Protein AF-A0A960NSZ3-F1 (afdb_monomer_lite)

Secondary structure (DSSP, 8-state):
-TTT-TT-S-EEE-SS----EEEETTEEEEE-SEEE-TTS-HHHHHHHHHHHHHH--SSS----EEE-TTS-HHHHHHHHHT--SS-----HHHHHHHHHHS--SPPB---TTS-SS-TTS---

Radius of gyration: 15.33 Å; chains: 1; bounding box: 37×37×34 Å

Foldseek 3Di:
DCVVCVPDQEAEDDDFPQQAWDADPLHIYGYAPEEDDQPDDLVVVLVVVQVVVVVDPFPPDLHHYHYDPPHDPVSVVVSVVSHDDDDDDDPPSVSSNVCSVDVRDDGDGRDPPPDRDPPPDDDD

Sequence (124 aa):
YYREFPDVIGFINGYGPARTRDLRDTRPMLSYDYYIDPKRPRDEVAADLNELIALNSKRPYFLLVHVRESNDVNSLVEVTKQLEGPVEIVPIDKFLKLAASNKTYTTRYQDPEDPKHFEGFPKE

Structure (mmCIF, N/CA/C/O backbone):
data_AF-A0A960NSZ3-F1
#
_entry.id   AF-A0A960NSZ3-F1
#
loop_
_atom_site.group_PDB
_atom_site.id
_atom_site.type_symbol
_atom_site.label_atom_id
_atom_site.label_alt_id
_atom_site.label_comp_id
_atom_site.label_asym_id
_atom_site.label_entity_id
_atom_site.label_seq_id
_atom_site.pdbx_PDB_ins_code
_atom_site.Cartn_x
_atom_site.Cartn_y
_atom_site.Cartn_z
_atom_site.occupancy
_atom_site.B_iso_or_equiv
_atom_site.auth_seq_id
_atom_site.auth_comp_id
_atom_site.auth_asym_id
_atom_site.auth_atom_id
_atom_site.pdbx_PDB_model_num
ATOM 1 N N . TYR A 1 1 ? 19.514 -3.492 -7.793 1.00 85.25 1 TYR A N 1
ATOM 2 C CA . TYR A 1 1 ? 18.493 -4.261 -7.055 1.00 85.25 1 TYR A CA 1
ATOM 3 C C . TYR A 1 1 ? 18.197 -5.594 -7.726 1.00 85.25 1 TYR A C 1
ATOM 5 O O . TYR A 1 1 ? 18.855 -6.547 -7.359 1.00 85.25 1 TYR A O 1
ATOM 13 N N . TYR A 1 2 ? 17.337 -5.682 -8.746 1.00 90.44 2 TYR A N 1
ATOM 14 C CA . TYR A 1 2 ? 16.919 -6.972 -9.336 1.00 90.44 2 TYR A CA 1
ATOM 15 C C . TYR A 1 2 ? 18.043 -7.948 -9.735 1.00 90.44 2 TYR A C 1
ATOM 17 O O . TYR A 1 2 ? 17.896 -9.148 -9.538 1.00 90.44 2 TYR A O 1
ATOM 25 N N . ARG A 1 3 ? 19.153 -7.458 -10.301 1.00 93.50 3 ARG A N 1
ATOM 26 C CA . ARG A 1 3 ? 20.296 -8.308 -10.684 1.00 93.50 3 ARG A CA 1
ATOM 27 C C . ARG A 1 3 ? 21.081 -8.829 -9.478 1.00 93.50 3 ARG A C 1
ATOM 29 O O . ARG A 1 3 ? 21.478 -9.981 -9.464 1.00 93.50 3 ARG A O 1
ATOM 36 N N . GLU A 1 4 ? 21.297 -7.964 -8.492 1.00 95.31 4 GLU A N 1
ATOM 37 C CA . GLU A 1 4 ? 22.157 -8.246 -7.333 1.00 95.31 4 GLU A CA 1
ATOM 38 C C . GLU A 1 4 ? 21.439 -9.072 -6.253 1.00 95.31 4 GLU A C 1
ATOM 40 O O . GLU A 1 4 ? 22.083 -9.666 -5.399 1.00 95.31 4 GLU A O 1
ATOM 45 N N . PHE A 1 5 ? 20.103 -9.115 -6.292 1.00 92.81 5 PHE A N 1
ATOM 46 C CA . PHE A 1 5 ? 19.265 -9.875 -5.365 1.00 92.81 5 PHE A CA 1
ATOM 47 C C . PHE A 1 5 ? 18.333 -10.796 -6.167 1.00 92.81 5 PHE A C 1
ATOM 49 O O . PHE A 1 5 ? 17.174 -10.442 -6.405 1.00 92.81 5 PHE A O 1
ATOM 56 N N . PRO A 1 6 ? 18.833 -11.940 -6.663 1.00 92.31 6 PRO A N 1
ATOM 57 C CA . PRO A 1 6 ? 18.049 -12.828 -7.518 1.00 92.31 6 PRO A CA 1
ATOM 58 C C . PRO A 1 6 ? 16.926 -13.548 -6.759 1.00 92.31 6 PRO A C 1
ATOM 60 O O . PRO A 1 6 ? 15.835 -13.683 -7.305 1.00 92.31 6 PRO A O 1
ATOM 63 N N . ASP A 1 7 ? 17.156 -13.914 -5.495 1.00 94.19 7 ASP A N 1
ATOM 64 C CA . ASP A 1 7 ? 16.269 -14.805 -4.728 1.00 94.19 7 ASP A CA 1
ATOM 65 C C . ASP A 1 7 ? 15.187 -14.079 -3.911 1.00 94.19 7 ASP A C 1
ATOM 67 O O . ASP A 1 7 ? 14.411 -14.705 -3.186 1.00 94.19 7 ASP A O 1
ATOM 71 N N . VAL A 1 8 ? 15.122 -12.746 -3.986 1.00 95.19 8 VAL A N 1
ATOM 72 C CA . VAL A 1 8 ? 14.104 -11.983 -3.252 1.00 95.19 8 VAL A CA 1
ATOM 73 C C . VAL A 1 8 ? 12.759 -12.041 -3.961 1.00 95.19 8 VAL A C 1
ATOM 75 O O . VAL A 1 8 ? 12.668 -11.981 -5.185 1.00 95.19 8 VAL A O 1
ATOM 78 N N . ILE A 1 9 ? 11.692 -12.062 -3.169 1.00 95.44 9 ILE A N 1
ATOM 79 C CA . ILE A 1 9 ? 10.317 -12.079 -3.677 1.00 95.44 9 ILE A CA 1
ATOM 80 C C . ILE A 1 9 ? 9.821 -10.703 -4.144 1.00 95.44 9 ILE A C 1
ATOM 82 O O . ILE A 1 9 ? 8.777 -10.627 -4.777 1.00 95.44 9 ILE A O 1
ATOM 86 N N . GLY A 1 10 ? 10.537 -9.619 -3.825 1.00 95.00 10 GLY A N 1
ATOM 87 C CA . GLY A 1 10 ? 10.164 -8.246 -4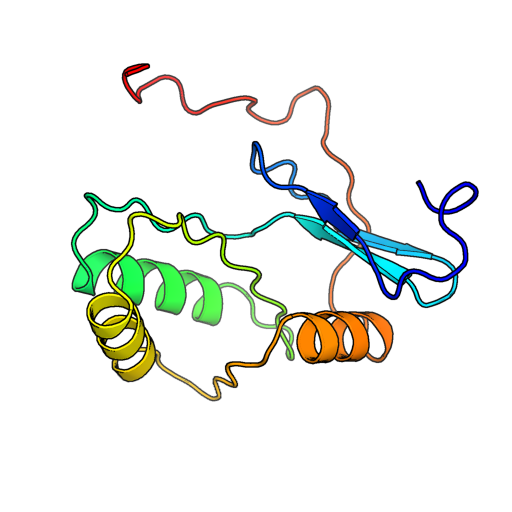.161 1.00 95.00 10 GLY A CA 1
ATOM 88 C C . GLY A 1 10 ? 10.975 -7.206 -3.387 1.00 95.00 10 GLY A C 1
ATOM 89 O O . GLY A 1 10 ? 11.822 -7.548 -2.564 1.00 95.00 10 GLY A O 1
ATOM 90 N N . PHE A 1 11 ? 10.705 -5.931 -3.656 1.00 93.69 11 PHE A N 1
ATOM 91 C CA . PHE A 1 11 ? 11.369 -4.781 -3.046 1.00 93.69 11 PHE A CA 1
ATOM 92 C C . PHE A 1 11 ? 10.347 -3.764 -2.540 1.00 93.69 11 PHE A C 1
ATOM 94 O O . PHE A 1 11 ? 9.311 -3.533 -3.165 1.00 93.69 11 PHE A O 1
ATOM 101 N N . ILE A 1 12 ? 10.688 -3.100 -1.440 1.00 91.12 12 ILE A N 1
ATOM 102 C CA . ILE A 1 12 ? 9.929 -1.984 -0.876 1.00 91.12 12 ILE A CA 1
ATOM 103 C C . ILE A 1 12 ? 10.902 -0.834 -0.639 1.00 91.12 12 ILE A C 1
ATOM 105 O O . ILE A 1 12 ? 12.028 -1.073 -0.200 1.00 91.12 12 ILE A O 1
ATOM 109 N N . ASN A 1 13 ? 10.501 0.406 -0.919 1.00 83.69 13 ASN A N 1
ATOM 110 C CA . ASN A 1 13 ? 11.270 1.588 -0.518 1.00 83.69 13 ASN A CA 1
ATOM 111 C C . ASN A 1 13 ? 10.517 2.398 0.558 1.00 83.69 13 ASN A C 1
ATOM 113 O O . ASN A 1 13 ? 9.290 2.437 0.567 1.00 83.69 13 ASN A O 1
ATOM 117 N N . GLY A 1 14 ? 11.263 2.980 1.512 1.00 67.50 14 GLY A N 1
ATOM 118 C CA . GLY A 1 14 ? 10.714 3.369 2.825 1.00 67.50 14 GLY A CA 1
ATOM 119 C C . GLY A 1 14 ? 10.955 4.803 3.315 1.00 67.50 14 GLY A C 1
ATOM 120 O O . GLY A 1 14 ? 10.419 5.157 4.358 1.00 67.50 14 GLY A O 1
ATOM 121 N N . TYR A 1 15 ? 11.714 5.644 2.602 1.00 60.75 15 TYR A N 1
ATOM 122 C CA . TYR A 1 15 ? 12.128 6.967 3.120 1.00 60.75 15 TYR A CA 1
ATOM 123 C C . TYR A 1 15 ? 11.504 8.188 2.418 1.00 60.75 15 TYR A C 1
ATOM 125 O O . TYR A 1 15 ? 11.875 9.322 2.702 1.00 60.75 15 TYR A O 1
ATOM 133 N N . GLY A 1 16 ? 10.521 7.978 1.542 1.00 60.59 16 GLY A N 1
ATOM 134 C CA . GLY A 1 16 ? 9.716 9.042 0.940 1.00 60.59 16 GLY A CA 1
ATOM 135 C C . GLY A 1 16 ? 8.655 8.466 0.001 1.00 60.59 16 GLY A C 1
ATOM 136 O O . GLY A 1 16 ? 8.839 7.342 -0.483 1.00 60.59 16 GLY A O 1
ATOM 137 N N . PRO A 1 17 ? 7.565 9.201 -0.295 1.00 60.94 17 PRO A N 1
ATOM 138 C CA . PRO A 1 17 ? 6.556 8.781 -1.260 1.00 60.94 17 PRO A CA 1
ATOM 139 C C . PRO A 1 17 ? 7.127 8.916 -2.677 1.00 60.94 17 PRO A C 1
ATOM 141 O O . PRO A 1 17 ? 6.726 9.775 -3.454 1.00 60.94 17 PRO A O 1
ATOM 144 N N . ALA A 1 18 ? 8.078 8.052 -3.032 1.00 67.00 18 ALA A N 1
ATOM 145 C CA . ALA A 1 18 ? 8.645 7.989 -4.376 1.00 67.00 18 ALA A CA 1
ATOM 146 C C . ALA A 1 18 ? 7.595 7.555 -5.414 1.00 67.00 18 ALA A C 1
ATOM 148 O O . ALA A 1 18 ? 7.821 7.690 -6.614 1.00 67.00 18 ALA A O 1
ATOM 149 N N . ARG A 1 19 ? 6.446 7.026 -4.952 1.00 81.25 19 ARG A N 1
ATOM 150 C CA . ARG A 1 19 ? 5.324 6.546 -5.778 1.00 81.25 19 ARG A CA 1
ATOM 151 C C . ARG A 1 19 ? 5.802 5.577 -6.866 1.00 81.25 19 ARG A C 1
ATOM 153 O O . ARG A 1 19 ? 5.214 5.495 -7.949 1.00 81.25 19 ARG A O 1
ATOM 160 N N . THR A 1 20 ? 6.872 4.843 -6.560 1.00 87.44 20 THR A N 1
ATOM 161 C CA . THR A 1 20 ? 7.506 3.894 -7.464 1.00 87.44 20 THR A CA 1
ATOM 162 C C . THR A 1 20 ? 6.736 2.591 -7.413 1.00 87.44 20 THR A C 1
ATOM 164 O O . THR A 1 20 ? 6.509 2.024 -6.346 1.00 87.44 20 THR A O 1
ATOM 167 N N . ARG A 1 21 ? 6.328 2.115 -8.583 1.00 90.38 21 ARG A N 1
ATOM 168 C CA . ARG A 1 21 ? 5.617 0.853 -8.757 1.00 90.38 21 ARG A CA 1
ATOM 169 C C . ARG A 1 21 ? 6.188 0.174 -9.982 1.00 90.38 21 ARG A C 1
ATOM 171 O O . ARG A 1 21 ? 6.184 0.750 -11.065 1.00 90.38 21 ARG A O 1
ATOM 178 N N . ASP A 1 22 ? 6.686 -1.039 -9.822 1.00 93.12 22 ASP A N 1
ATOM 179 C CA . ASP A 1 22 ? 7.254 -1.813 -10.917 1.00 93.12 22 ASP A CA 1
ATOM 180 C C . ASP A 1 22 ? 7.030 -3.314 -10.713 1.00 93.12 22 ASP A C 1
ATOM 182 O O . ASP A 1 22 ? 6.689 -3.764 -9.619 1.00 93.12 22 ASP A O 1
ATOM 186 N N . LEU A 1 23 ? 7.196 -4.085 -11.784 1.00 93.50 23 LEU A N 1
ATOM 187 C CA . LEU A 1 23 ? 7.190 -5.544 -11.755 1.00 93.50 23 LEU A CA 1
ATOM 188 C C . LEU A 1 23 ? 8.180 -6.065 -12.796 1.00 93.50 23 LEU A C 1
ATOM 190 O O . LEU A 1 23 ? 7.985 -5.827 -13.988 1.00 93.50 23 LEU A O 1
ATOM 194 N N . ARG A 1 24 ? 9.215 -6.789 -12.354 1.00 92.38 24 ARG A N 1
ATOM 195 C CA . ARG A 1 24 ? 10.217 -7.410 -13.236 1.00 92.38 24 ARG A CA 1
ATOM 196 C C . ARG A 1 24 ? 10.475 -8.845 -12.814 1.00 92.38 24 ARG A C 1
ATOM 198 O O . ARG A 1 24 ? 10.758 -9.092 -11.646 1.00 92.38 24 ARG A O 1
ATOM 205 N N . ASP A 1 25 ? 10.373 -9.780 -13.753 1.00 91.06 25 ASP A N 1
ATOM 206 C CA . ASP A 1 25 ? 10.587 -11.215 -13.517 1.00 91.06 25 ASP A CA 1
ATOM 207 C C . ASP A 1 25 ? 9.843 -11.712 -12.267 1.00 91.06 25 ASP A C 1
ATOM 209 O O . ASP A 1 25 ? 10.443 -12.298 -11.372 1.00 91.06 25 ASP A O 1
ATOM 213 N N . THR A 1 26 ? 8.546 -11.398 -12.153 1.00 91.75 26 THR A N 1
ATOM 214 C CA . THR A 1 26 ? 7.677 -11.713 -10.993 1.00 91.75 26 THR A CA 1
ATOM 215 C C . THR A 1 26 ? 8.040 -11.054 -9.655 1.00 91.75 26 THR A C 1
ATOM 217 O O . THR A 1 26 ? 7.412 -11.340 -8.643 1.00 91.75 26 THR A O 1
ATOM 220 N N . ARG A 1 27 ? 8.995 -10.121 -9.631 1.00 94.19 27 ARG A N 1
ATOM 221 C CA . ARG A 1 27 ? 9.419 -9.406 -8.420 1.00 94.19 27 ARG A CA 1
ATOM 222 C C . ARG A 1 27 ? 8.883 -7.973 -8.469 1.00 94.19 27 ARG A C 1
ATOM 224 O O . ARG A 1 27 ? 9.302 -7.204 -9.341 1.00 94.19 27 ARG A O 1
ATOM 231 N N . PRO A 1 28 ? 7.928 -7.596 -7.607 1.00 94.44 28 PRO A N 1
ATOM 232 C CA . PRO A 1 28 ? 7.405 -6.245 -7.568 1.00 94.44 28 PRO A CA 1
ATOM 233 C C . PRO A 1 28 ? 8.378 -5.317 -6.836 1.00 94.44 28 PRO A C 1
ATOM 235 O O . PRO A 1 28 ? 9.098 -5.739 -5.931 1.00 94.44 28 PRO A O 1
ATOM 238 N N . MET A 1 29 ? 8.375 -4.039 -7.204 1.00 92.94 29 MET A N 1
ATOM 239 C CA . MET A 1 29 ? 8.970 -2.961 -6.413 1.00 92.94 29 MET A CA 1
ATOM 240 C C . MET A 1 29 ? 7.886 -1.939 -6.123 1.00 92.94 29 MET A C 1
ATOM 242 O O . MET A 1 29 ? 7.324 -1.381 -7.064 1.00 92.94 29 MET A O 1
ATOM 246 N N . LEU A 1 30 ? 7.588 -1.713 -4.845 1.00 91.56 30 LEU A N 1
ATOM 247 C CA . LEU A 1 30 ? 6.475 -0.865 -4.427 1.00 91.56 30 LEU A CA 1
ATOM 248 C C . LEU A 1 30 ? 6.918 0.147 -3.370 1.00 91.56 30 LEU A C 1
ATOM 250 O O . LEU A 1 30 ? 7.604 -0.195 -2.409 1.00 91.56 30 LEU A O 1
ATOM 254 N N . SER A 1 31 ? 6.510 1.397 -3.549 1.00 89.50 31 SER A N 1
ATOM 255 C CA . SER A 1 31 ? 6.531 2.404 -2.492 1.00 89.50 31 SER A CA 1
ATOM 256 C C . SER A 1 31 ? 5.356 2.240 -1.552 1.00 89.50 31 SER A C 1
ATOM 258 O O . SER A 1 31 ? 4.287 1.815 -1.981 1.00 89.50 31 SER A O 1
ATOM 260 N N . TYR A 1 32 ? 5.552 2.611 -0.286 1.00 88.50 32 TYR A N 1
ATOM 261 C CA . TYR A 1 32 ? 4.419 2.791 0.610 1.00 88.50 32 TYR A CA 1
ATOM 262 C C . TYR A 1 32 ? 3.512 3.908 0.075 1.00 88.50 32 TYR A C 1
ATOM 264 O O . TYR A 1 32 ? 3.984 4.936 -0.421 1.00 88.50 32 TYR A O 1
ATOM 272 N N . ASP A 1 33 ? 2.209 3.687 0.174 1.00 86.69 33 ASP A N 1
ATOM 273 C CA . ASP A 1 33 ? 1.173 4.656 -0.172 1.00 86.69 33 ASP A CA 1
ATOM 274 C C . ASP A 1 33 ? 0.870 5.570 1.020 1.00 86.69 33 ASP A C 1
ATOM 276 O O . ASP A 1 33 ? 0.546 6.742 0.841 1.00 86.69 33 ASP A O 1
ATOM 280 N N . TYR A 1 34 ? 1.017 5.041 2.240 1.00 88.44 34 TYR A N 1
ATOM 281 C CA . TYR A 1 34 ? 0.724 5.754 3.477 1.00 88.44 34 TYR A CA 1
ATOM 282 C C . TYR A 1 34 ? 1.761 5.464 4.563 1.00 88.44 34 TYR A C 1
ATOM 284 O O . TYR A 1 34 ? 2.258 4.344 4.693 1.00 88.44 34 TYR A O 1
ATOM 292 N N . TYR A 1 35 ? 2.082 6.483 5.354 1.00 87.75 35 TYR A N 1
ATOM 293 C CA . TYR A 1 35 ? 2.926 6.370 6.536 1.00 87.75 35 TYR A CA 1
ATOM 294 C C . TYR A 1 35 ? 2.090 6.730 7.764 1.00 87.75 35 TYR A C 1
ATOM 296 O O . TYR A 1 35 ? 1.573 7.842 7.854 1.00 87.75 35 TYR A O 1
ATOM 304 N N . ILE A 1 36 ? 1.966 5.791 8.703 1.00 88.38 36 ILE A N 1
ATOM 305 C CA . ILE A 1 36 ? 1.246 6.025 9.954 1.00 88.38 36 ILE A CA 1
ATOM 306 C C . ILE A 1 36 ? 2.181 6.747 10.923 1.00 88.38 36 ILE A C 1
ATOM 308 O O . ILE A 1 36 ? 3.058 6.137 11.547 1.00 88.38 36 ILE A O 1
ATOM 312 N N . ASP A 1 37 ? 1.965 8.053 11.060 1.00 86.06 37 ASP A N 1
ATOM 313 C CA . ASP A 1 37 ? 2.626 8.855 12.081 1.00 86.06 37 ASP A CA 1
ATOM 314 C C . ASP A 1 37 ? 2.186 8.391 13.488 1.00 86.06 37 ASP A C 1
ATOM 316 O O . ASP A 1 37 ? 0.983 8.328 13.768 1.00 86.06 37 ASP A O 1
ATOM 320 N N . PRO A 1 38 ? 3.128 8.070 14.398 1.00 85.94 38 PRO A N 1
ATOM 321 C CA . PRO A 1 38 ? 2.816 7.720 15.782 1.00 85.94 38 PRO A CA 1
ATOM 322 C C . PRO A 1 38 ? 1.992 8.767 16.544 1.00 85.94 38 PRO A C 1
ATOM 324 O O . PRO A 1 38 ? 1.307 8.406 17.499 1.00 85.94 38 PRO A O 1
ATOM 327 N N . LYS A 1 39 ? 2.053 10.042 16.151 1.00 86.81 39 LYS A N 1
ATOM 328 C CA . LYS A 1 39 ? 1.349 11.149 16.810 1.00 86.81 39 LYS A CA 1
ATOM 329 C C . LYS A 1 39 ? -0.039 11.411 16.233 1.00 86.81 39 LYS A C 1
ATOM 331 O O . LYS A 1 39 ? -0.799 12.163 16.840 1.00 86.81 39 LYS A O 1
ATOM 336 N N . ARG A 1 40 ? -0.378 10.829 15.078 1.00 88.50 40 ARG A N 1
ATOM 337 C CA . ARG A 1 40 ? -1.661 11.099 14.424 1.00 88.50 40 ARG A CA 1
ATOM 338 C C . ARG A 1 40 ? -2.807 10.341 15.110 1.00 88.50 40 ARG A C 1
ATOM 340 O O . ARG A 1 40 ? -2.629 9.158 15.428 1.00 88.50 40 ARG A O 1
ATOM 347 N N . PRO A 1 41 ? -3.970 10.984 15.336 1.00 92.00 41 PRO A N 1
ATOM 348 C CA . PRO A 1 41 ? -5.155 10.311 15.862 1.00 92.00 41 PRO A CA 1
ATOM 349 C C . PRO A 1 41 ? -5.563 9.102 15.007 1.00 92.00 41 PRO A C 1
ATOM 351 O O . PRO A 1 41 ? -5.412 9.100 13.785 1.00 92.00 41 PRO A O 1
ATOM 354 N N . ARG A 1 42 ? -6.026 8.023 15.648 1.00 90.88 42 ARG A N 1
ATOM 355 C CA . ARG A 1 42 ? -6.260 6.732 14.969 1.00 90.88 42 ARG A CA 1
ATOM 356 C C . ARG A 1 42 ? -7.517 6.724 14.109 1.00 90.88 42 ARG A C 1
ATOM 358 O O . ARG A 1 42 ? -7.536 6.052 13.085 1.00 90.88 42 ARG A O 1
ATOM 365 N N . ASP A 1 43 ? -8.519 7.487 14.509 1.00 93.81 43 ASP A N 1
ATOM 366 C CA . ASP A 1 43 ? -9.704 7.804 13.717 1.00 93.81 43 ASP A CA 1
ATOM 367 C C . ASP A 1 43 ? -9.339 8.559 12.430 1.00 93.81 43 ASP A C 1
ATOM 369 O O . ASP A 1 43 ? -9.799 8.180 11.356 1.00 93.81 43 ASP A O 1
ATOM 373 N N . GLU A 1 44 ? -8.436 9.544 12.495 1.00 94.44 44 GLU A N 1
ATOM 374 C CA . GLU A 1 44 ? -7.929 10.221 11.291 1.00 94.44 44 GLU A CA 1
ATOM 375 C C . GLU A 1 44 ? -7.146 9.275 10.375 1.00 94.44 44 GLU A C 1
ATOM 377 O O . GLU A 1 44 ? -7.305 9.314 9.158 1.00 94.44 44 GLU A O 1
ATOM 382 N N . VAL A 1 45 ? -6.310 8.400 10.943 1.00 94.31 45 VAL A N 1
ATOM 383 C CA . VAL A 1 45 ? -5.587 7.392 10.153 1.00 94.31 45 VAL A CA 1
ATOM 384 C C . VAL A 1 45 ? -6.571 6.450 9.454 1.00 94.31 45 VAL A C 1
ATOM 386 O O . VAL A 1 45 ? -6.392 6.153 8.276 1.00 94.31 45 VAL A O 1
ATOM 389 N N . ALA A 1 46 ? -7.614 5.986 10.147 1.00 95.62 46 ALA A N 1
ATOM 390 C CA . ALA A 1 46 ? -8.645 5.149 9.538 1.00 95.62 46 ALA A CA 1
ATOM 391 C C . ALA A 1 46 ? -9.389 5.889 8.413 1.00 95.62 46 ALA A C 1
ATOM 393 O O . ALA A 1 46 ? -9.592 5.315 7.342 1.00 95.62 46 ALA A O 1
ATOM 394 N N . ALA A 1 47 ? -9.732 7.164 8.620 1.00 96.31 47 ALA A N 1
ATOM 395 C CA . ALA A 1 47 ? -10.374 8.002 7.610 1.00 96.31 47 ALA A CA 1
ATOM 396 C C . ALA A 1 47 ? -9.504 8.163 6.351 1.00 96.31 47 ALA A C 1
ATOM 398 O O . ALA A 1 47 ? -9.990 7.923 5.246 1.00 96.31 47 ALA A O 1
ATOM 399 N N . ASP A 1 48 ? -8.212 8.470 6.508 1.00 94.56 48 ASP A N 1
ATOM 400 C CA . ASP A 1 48 ? -7.268 8.574 5.390 1.00 94.56 48 ASP A CA 1
ATOM 401 C C . ASP A 1 48 ? -7.162 7.252 4.606 1.00 94.56 48 ASP A C 1
ATOM 403 O O . ASP A 1 48 ? -7.160 7.236 3.373 1.00 94.56 48 ASP A O 1
ATOM 407 N N . LEU A 1 49 ? -7.072 6.114 5.307 1.00 94.38 49 LEU A N 1
ATOM 408 C CA . LEU A 1 49 ? -6.996 4.801 4.661 1.00 94.38 49 LEU A CA 1
ATOM 409 C C . LEU A 1 49 ? -8.291 4.471 3.907 1.00 94.38 49 LEU A C 1
ATOM 411 O O . LEU A 1 49 ? -8.224 3.952 2.792 1.00 94.38 49 LEU A O 1
ATOM 415 N N . ASN A 1 50 ? -9.454 4.806 4.470 1.00 95.62 50 ASN A N 1
ATOM 416 C CA . ASN A 1 50 ? -10.747 4.649 3.803 1.00 95.62 50 ASN A CA 1
ATOM 417 C C . ASN A 1 50 ? -10.859 5.530 2.556 1.00 95.62 50 ASN A C 1
ATOM 419 O O . ASN A 1 50 ? -11.341 5.064 1.521 1.00 95.62 50 ASN A O 1
ATOM 423 N N . GLU A 1 51 ? -10.344 6.759 2.601 1.00 94.50 51 GLU A N 1
ATOM 424 C CA . GLU A 1 51 ? -10.264 7.620 1.422 1.00 94.50 51 GLU A CA 1
ATOM 425 C C . GLU A 1 51 ? -9.379 6.987 0.337 1.00 94.50 51 GLU A C 1
ATOM 427 O O . GLU A 1 51 ? -9.798 6.871 -0.817 1.00 94.50 51 GLU A O 1
ATOM 432 N N . LEU A 1 52 ? -8.195 6.474 0.692 1.00 91.75 52 L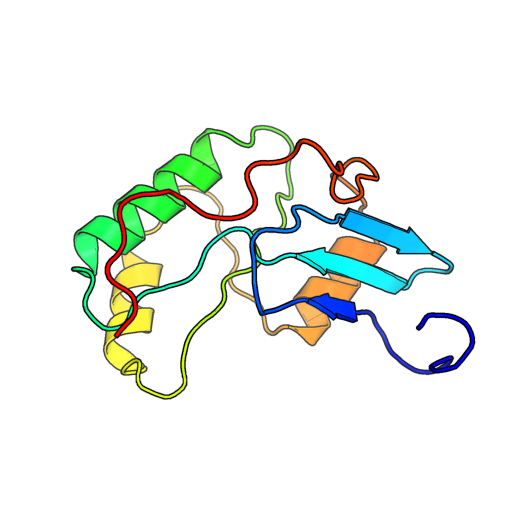EU A N 1
ATOM 433 C CA . LEU A 1 52 ? -7.319 5.775 -0.257 1.00 91.75 52 LEU A CA 1
ATOM 434 C C . LEU A 1 52 ? -7.978 4.523 -0.854 1.00 91.75 52 LEU A C 1
ATOM 436 O O . LEU A 1 52 ? -7.834 4.264 -2.055 1.00 91.75 52 LEU A O 1
ATOM 440 N N . ILE A 1 53 ? -8.713 3.755 -0.046 1.00 92.06 53 ILE A N 1
ATOM 441 C CA . ILE A 1 53 ? -9.489 2.595 -0.504 1.00 92.06 53 ILE A CA 1
ATOM 442 C C . ILE A 1 53 ? -10.566 3.036 -1.501 1.00 92.06 53 ILE A C 1
ATOM 444 O O . ILE A 1 53 ? -10.729 2.388 -2.536 1.00 92.06 53 ILE A O 1
ATOM 448 N N . ALA A 1 54 ? -11.282 4.126 -1.228 1.00 92.12 54 ALA A N 1
ATOM 449 C CA . ALA A 1 54 ? -12.348 4.629 -2.089 1.00 92.12 54 ALA A CA 1
ATOM 450 C C . ALA A 1 54 ? -11.822 5.223 -3.410 1.00 92.12 54 ALA A C 1
ATOM 452 O O . ALA A 1 54 ? -12.379 4.944 -4.474 1.00 92.12 54 ALA A O 1
ATOM 453 N N . LEU A 1 55 ? -10.733 6.001 -3.363 1.00 90.44 55 LEU A N 1
ATOM 454 C CA . LEU A 1 55 ? -10.153 6.693 -4.522 1.00 90.44 55 LEU A CA 1
ATOM 455 C C . LEU A 1 55 ? -9.589 5.735 -5.572 1.00 90.44 55 LEU A C 1
ATOM 457 O O . LEU A 1 55 ? -9.677 5.980 -6.778 1.00 90.44 55 LEU A O 1
ATOM 461 N N . ASN A 1 56 ? -9.000 4.629 -5.134 1.00 86.50 56 ASN A N 1
ATOM 462 C CA . ASN A 1 56 ? -8.548 3.600 -6.050 1.00 86.50 56 ASN A CA 1
ATOM 463 C C . ASN A 1 56 ? -9.760 2.746 -6.387 1.00 86.50 56 ASN A C 1
ATOM 465 O O . ASN A 1 56 ? -10.292 2.117 -5.491 1.00 86.50 56 ASN A O 1
ATOM 469 N N . SER A 1 57 ? -10.213 2.680 -7.641 1.00 83.88 57 SER A N 1
ATOM 470 C CA . SER A 1 57 ? -11.398 1.888 -8.043 1.00 83.88 57 SER A CA 1
ATOM 471 C C . SER A 1 57 ? -11.049 0.521 -8.647 1.00 83.88 57 SER A C 1
ATOM 473 O O . SER A 1 57 ? -11.845 -0.416 -8.602 1.00 83.88 57 SER A O 1
ATOM 475 N N . LYS A 1 58 ? -9.826 0.357 -9.162 1.00 88.25 58 LYS A N 1
ATOM 476 C CA . LYS A 1 58 ? -9.336 -0.915 -9.707 1.00 88.25 58 LYS A CA 1
ATOM 477 C C . LYS A 1 58 ? -8.960 -1.869 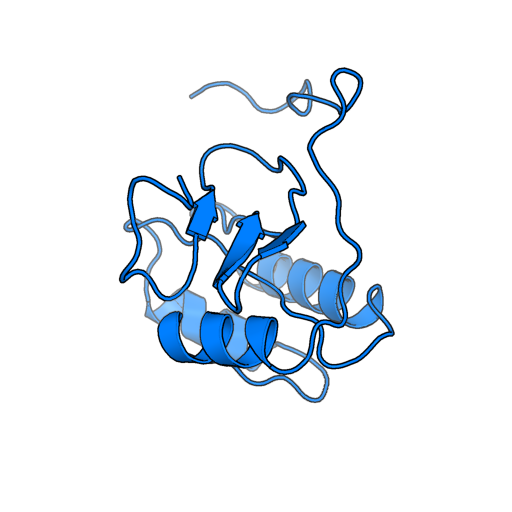-8.568 1.00 88.25 58 LYS A C 1
ATOM 479 O O . LYS A 1 58 ? -8.172 -1.509 -7.698 1.00 88.25 58 LYS A O 1
ATOM 484 N N . ARG A 1 59 ? -9.537 -3.075 -8.552 1.00 87.50 59 ARG A N 1
ATOM 485 C CA . ARG A 1 59 ? -9.313 -4.096 -7.509 1.00 87.50 59 ARG A CA 1
ATOM 486 C C . ARG A 1 59 ? -8.536 -5.312 -8.046 1.00 87.50 59 ARG A C 1
ATOM 488 O O . ARG A 1 59 ? -8.716 -5.647 -9.216 1.00 87.50 59 ARG A O 1
ATOM 495 N N . PRO A 1 60 ? -7.731 -5.994 -7.205 1.00 87.81 60 PRO A N 1
ATOM 496 C CA . PRO A 1 60 ? -7.293 -5.553 -5.875 1.00 87.81 60 PRO A CA 1
ATOM 497 C C . PRO A 1 60 ? -6.420 -4.290 -5.968 1.00 87.81 60 PRO A C 1
ATOM 499 O O . PRO A 1 60 ? -5.661 -4.125 -6.923 1.00 87.81 60 PRO A O 1
ATOM 502 N N . TYR A 1 61 ? -6.560 -3.387 -4.995 1.00 88.00 61 TYR A N 1
ATOM 503 C CA . TYR A 1 61 ? -5.639 -2.265 -4.814 1.00 88.00 61 TYR A CA 1
ATOM 504 C C . TYR A 1 61 ? -4.641 -2.648 -3.722 1.00 88.00 61 TYR A C 1
ATOM 506 O O . TYR A 1 61 ? -5.035 -3.053 -2.630 1.00 88.00 61 TYR A O 1
ATOM 514 N N . PHE A 1 62 ? -3.355 -2.569 -4.046 1.00 90.94 62 PHE A N 1
ATOM 515 C CA . PHE A 1 62 ? -2.269 -2.942 -3.150 1.00 90.94 62 PHE A CA 1
ATOM 516 C C . PHE A 1 62 ? -1.822 -1.711 -2.371 1.00 90.94 62 PHE A C 1
ATOM 518 O O . PHE A 1 62 ? -0.972 -0.971 -2.851 1.00 90.94 62 PHE A O 1
ATOM 525 N N . LEU A 1 63 ? -2.420 -1.505 -1.197 1.00 90.50 63 LEU A N 1
ATOM 526 C CA . LEU A 1 63 ? -2.106 -0.398 -0.299 1.00 90.50 63 LEU A CA 1
ATOM 527 C C . LEU A 1 63 ? -0.990 -0.808 0.666 1.00 90.50 63 LEU A C 1
ATOM 529 O O . LEU A 1 63 ? -1.229 -1.554 1.617 1.00 90.50 63 LEU A O 1
ATOM 533 N N . LEU A 1 64 ? 0.232 -0.342 0.418 1.00 91.19 64 LEU A N 1
ATOM 534 C CA . LEU A 1 64 ? 1.365 -0.631 1.290 1.00 91.19 64 LEU A CA 1
ATOM 535 C C . LEU A 1 64 ? 1.503 0.459 2.355 1.00 91.19 64 LEU A C 1
ATOM 537 O O . LEU A 1 64 ? 1.703 1.631 2.039 1.00 91.19 64 LEU A O 1
ATOM 541 N N . VAL A 1 65 ? 1.433 0.067 3.626 1.00 89.88 65 VAL A N 1
ATOM 542 C CA . VAL A 1 65 ? 1.464 0.997 4.759 1.00 89.88 65 VAL A CA 1
ATOM 543 C C . VAL A 1 65 ? 2.768 0.851 5.533 1.00 89.88 65 VAL A C 1
ATOM 545 O O . VAL A 1 65 ? 3.137 -0.245 5.953 1.00 89.88 65 VAL A O 1
ATOM 548 N N . HIS A 1 66 ? 3.464 1.966 5.745 1.00 88.19 66 HIS A N 1
ATOM 549 C CA . HIS A 1 66 ? 4.640 2.019 6.603 1.00 88.19 66 HIS A CA 1
ATOM 550 C C . HIS A 1 66 ? 4.226 2.343 8.043 1.00 88.19 66 HIS A C 1
ATOM 552 O O . HIS A 1 66 ? 3.607 3.373 8.316 1.00 88.19 66 HIS A O 1
ATOM 558 N N . VAL A 1 67 ? 4.610 1.464 8.966 1.00 86.00 67 VAL A N 1
ATOM 559 C CA . VAL A 1 67 ? 4.386 1.588 10.408 1.00 86.00 67 VAL A CA 1
ATOM 560 C C . VAL A 1 67 ? 5.741 1.662 11.114 1.00 86.00 67 VAL A C 1
ATOM 562 O O . VAL A 1 67 ? 6.583 0.791 10.904 1.00 86.00 67 VAL A O 1
ATOM 565 N N . ARG A 1 68 ? 5.963 2.682 11.958 1.00 81.75 68 ARG A N 1
ATOM 566 C CA . ARG A 1 68 ? 7.158 2.733 12.826 1.00 81.75 68 ARG A CA 1
ATOM 567 C C . ARG A 1 68 ? 7.066 1.750 13.981 1.00 81.75 68 ARG A C 1
ATOM 569 O O . ARG A 1 68 ? 5.981 1.550 14.514 1.00 81.75 68 ARG A O 1
ATOM 576 N N . GLU A 1 69 ? 8.223 1.284 14.447 1.00 77.69 69 GLU A N 1
ATOM 577 C CA . GLU A 1 69 ? 8.367 0.473 15.667 1.00 77.69 69 GLU A CA 1
ATOM 578 C C . GLU A 1 69 ? 7.758 1.121 16.919 1.00 77.69 69 GLU A C 1
ATOM 580 O O . GLU A 1 69 ? 7.306 0.422 17.816 1.00 77.69 69 GLU A O 1
ATOM 585 N N . SER A 1 70 ? 7.712 2.455 16.969 1.00 76.69 70 SER A N 1
ATOM 586 C CA . SER A 1 70 ? 7.132 3.209 18.080 1.00 76.69 70 SER A CA 1
ATOM 587 C C . SER A 1 70 ? 5.601 3.259 18.067 1.00 76.69 70 SER A C 1
ATOM 589 O O . SER A 1 70 ? 5.013 3.823 18.989 1.00 76.69 70 SER A O 1
ATOM 591 N N . ASN A 1 71 ? 4.937 2.705 17.045 1.00 78.62 71 ASN A N 1
ATOM 592 C CA . ASN A 1 71 ? 3.485 2.558 17.061 1.00 78.62 71 ASN A CA 1
ATOM 593 C C . ASN A 1 71 ? 3.081 1.377 17.950 1.00 78.62 71 ASN A C 1
ATOM 595 O O . ASN A 1 71 ? 3.618 0.277 17.838 1.00 78.62 71 ASN A O 1
ATOM 599 N N . ASP A 1 72 ? 2.071 1.597 18.786 1.00 79.50 72 ASP A N 1
ATOM 600 C CA . ASP A 1 72 ? 1.462 0.547 19.595 1.00 79.50 72 ASP A CA 1
ATOM 601 C C . ASP A 1 72 ? 0.634 -0.412 18.724 1.00 79.50 72 ASP A C 1
ATOM 603 O O . ASP A 1 72 ? -0.218 0.012 17.939 1.00 79.50 72 ASP A O 1
ATOM 607 N N . VAL A 1 73 ? 0.852 -1.718 18.890 1.00 77.88 73 VAL A N 1
ATOM 608 C CA . VAL A 1 73 ? 0.178 -2.763 18.104 1.00 77.88 73 VAL A CA 1
ATOM 609 C C . VAL A 1 73 ? -1.335 -2.734 18.319 1.00 77.88 73 VAL A C 1
ATOM 611 O O . VAL A 1 73 ? -2.082 -2.892 17.353 1.00 77.88 73 VAL A O 1
ATOM 614 N N . ASN A 1 74 ? -1.805 -2.484 19.547 1.00 82.25 74 ASN A N 1
ATOM 615 C CA . ASN A 1 74 ? -3.244 -2.437 19.820 1.00 82.25 74 ASN A CA 1
ATOM 616 C C . ASN A 1 74 ? -3.903 -1.262 19.090 1.00 82.25 74 ASN A C 1
ATOM 618 O O . ASN A 1 74 ? -4.969 -1.423 18.502 1.00 82.25 74 ASN A O 1
ATOM 622 N N . SER A 1 75 ? -3.232 -0.108 19.039 1.00 82.25 75 SER A N 1
ATOM 623 C CA . SER A 1 75 ? -3.711 1.048 18.278 1.00 82.25 75 SER A CA 1
ATOM 624 C C . SER A 1 75 ? -3.901 0.751 16.784 1.00 82.25 75 SER A C 1
ATOM 626 O O . SER A 1 75 ? -4.867 1.218 16.185 1.00 82.25 75 SER A O 1
ATOM 628 N N . LEU A 1 76 ? -3.031 -0.069 16.184 1.00 87.12 76 LEU A N 1
ATOM 629 C CA . LEU A 1 76 ? -3.154 -0.464 14.778 1.00 87.12 76 LEU A CA 1
ATOM 630 C C . LEU A 1 76 ? -4.328 -1.417 14.565 1.00 87.12 76 LEU A C 1
ATOM 632 O O . LEU A 1 76 ? -5.032 -1.292 13.571 1.00 87.12 76 LEU A O 1
ATOM 636 N N . VAL A 1 77 ? -4.581 -2.330 15.505 1.00 88.75 77 VAL A N 1
ATOM 637 C CA . VAL A 1 77 ? -5.758 -3.211 15.460 1.00 88.75 77 VAL A CA 1
ATOM 638 C C . VAL A 1 77 ? -7.063 -2.407 15.511 1.00 88.75 77 VAL A C 1
ATOM 640 O O . VAL A 1 77 ? -8.033 -2.771 14.854 1.00 88.75 77 VAL A O 1
ATOM 643 N N . GLU A 1 78 ? -7.108 -1.292 16.241 1.00 90.19 78 GLU A N 1
ATOM 644 C CA . GLU A 1 78 ? -8.296 -0.426 16.242 1.00 90.19 78 GLU A CA 1
ATOM 645 C C . GLU A 1 78 ? -8.490 0.327 14.922 1.00 90.19 78 GLU A C 1
ATOM 647 O O . GLU A 1 78 ? -9.628 0.511 14.490 1.00 90.19 78 GLU A O 1
ATOM 652 N N . VAL A 1 79 ? -7.406 0.716 14.241 1.00 92.75 79 VAL A N 1
ATOM 653 C CA . VAL A 1 79 ? -7.489 1.297 12.888 1.00 92.75 79 VAL A CA 1
ATOM 654 C C . VAL A 1 79 ? -8.096 0.286 11.916 1.00 92.75 79 VAL A C 1
ATOM 656 O O . VAL A 1 79 ? -8.982 0.629 11.140 1.00 92.75 79 VAL A O 1
ATOM 659 N N . THR A 1 80 ? -7.663 -0.976 11.968 1.00 92.25 80 THR A N 1
ATOM 660 C CA . THR A 1 80 ? -8.104 -1.991 10.998 1.00 92.25 80 THR A CA 1
ATOM 661 C C . THR A 1 80 ? -9.580 -2.353 11.132 1.00 92.25 80 THR A C 1
ATOM 663 O O . THR A 1 80 ? -10.216 -2.673 10.131 1.00 92.25 80 THR A O 1
ATOM 666 N N . LYS A 1 81 ? -10.147 -2.253 12.339 1.00 94.00 81 LYS A N 1
ATOM 667 C CA . LYS A 1 81 ? -11.584 -2.452 12.596 1.00 94.00 81 LYS A CA 1
ATOM 668 C C . LYS A 1 81 ? -12.475 -1.364 11.994 1.00 94.00 81 LYS A C 1
ATOM 670 O O . LYS A 1 81 ? -13.666 -1.599 11.825 1.00 94.00 81 LYS A O 1
ATOM 675 N N . GLN A 1 82 ? -11.915 -0.191 11.710 1.00 95.12 82 GLN A N 1
ATOM 676 C CA . GLN A 1 82 ? -12.635 0.966 11.169 1.00 95.12 82 GLN A CA 1
ATOM 677 C C . GLN A 1 82 ? -12.533 1.065 9.641 1.00 95.12 82 GLN A C 1
ATOM 679 O O . GLN A 1 82 ? -13.063 2.004 9.048 1.00 95.12 82 GLN A O 1
ATOM 684 N N . LEU A 1 83 ? -11.843 0.121 8.990 1.00 94.94 83 LEU A N 1
ATOM 685 C CA . LEU A 1 83 ? -11.713 0.120 7.539 1.00 94.94 83 LEU A CA 1
ATOM 686 C C . LEU A 1 83 ? -13.008 -0.341 6.869 1.00 94.94 83 LEU A C 1
ATOM 688 O O . LEU A 1 83 ? -13.628 -1.325 7.273 1.00 94.94 83 LEU A O 1
ATOM 692 N N . GLU A 1 84 ? -13.384 0.355 5.807 1.00 92.88 84 GLU A N 1
ATOM 693 C CA . GLU A 1 84 ? -14.617 0.133 5.069 1.00 92.88 84 GLU A CA 1
ATOM 694 C C . GLU A 1 84 ? -14.362 -0.588 3.738 1.00 92.88 84 GLU A C 1
ATOM 696 O O . GLU A 1 84 ? -13.374 -0.360 3.035 1.00 92.88 84 GLU A O 1
ATOM 701 N N . GLY A 1 85 ? -15.305 -1.452 3.355 1.00 87.25 85 GLY A N 1
ATOM 702 C CA . GLY A 1 85 ? -15.264 -2.212 2.106 1.00 87.25 85 GLY A CA 1
ATOM 703 C C . GLY A 1 85 ? -14.594 -3.590 2.221 1.00 87.25 85 GLY A C 1
ATOM 704 O O . GLY A 1 85 ? -14.267 -4.051 3.314 1.00 87.25 85 GLY A O 1
ATOM 705 N N . PRO A 1 86 ? -14.428 -4.305 1.091 1.00 90.50 86 PRO A N 1
ATOM 706 C CA . PRO A 1 86 ? -13.798 -5.622 1.068 1.00 90.50 86 PRO A CA 1
ATOM 707 C C . PRO A 1 86 ? -12.278 -5.482 1.239 1.00 90.50 86 PRO A C 1
ATOM 709 O O . PRO A 1 86 ? -11.529 -5.438 0.261 1.00 90.50 86 PRO A O 1
ATOM 712 N N . VAL A 1 87 ? -11.839 -5.372 2.492 1.00 93.44 87 VAL A N 1
ATOM 713 C CA . VAL A 1 87 ? -10.435 -5.205 2.880 1.00 93.44 87 VAL A CA 1
ATOM 714 C C . VAL A 1 87 ? -9.865 -6.532 3.370 1.00 93.44 87 VAL A C 1
ATOM 716 O O . VAL A 1 87 ? -10.448 -7.200 4.221 1.00 93.44 87 VAL A O 1
ATOM 719 N N . GLU A 1 88 ? -8.692 -6.900 2.856 1.00 94.12 88 GLU A N 1
ATOM 720 C CA . GLU A 1 88 ? -7.902 -8.022 3.359 1.00 94.12 88 GLU A CA 1
ATOM 721 C C . GLU A 1 88 ? -6.533 -7.506 3.806 1.00 94.12 88 GLU A C 1
ATOM 723 O O . GLU A 1 88 ? -5.763 -6.974 3.006 1.00 94.12 88 GLU A O 1
ATOM 728 N N . ILE A 1 89 ? -6.220 -7.678 5.090 1.00 93.50 89 ILE A N 1
ATOM 729 C CA . ILE A 1 89 ? -4.911 -7.335 5.646 1.00 93.50 89 ILE A CA 1
ATOM 730 C C . ILE A 1 89 ? -4.064 -8.596 5.649 1.00 93.50 89 ILE A C 1
ATOM 732 O O . ILE A 1 89 ? -4.447 -9.618 6.219 1.00 93.50 89 ILE A O 1
ATOM 736 N N . VAL A 1 90 ? -2.904 -8.526 5.005 1.00 94.25 90 VAL A N 1
ATOM 737 C CA . VAL A 1 90 ? -2.034 -9.681 4.798 1.00 94.25 90 VAL A CA 1
ATOM 738 C C . VAL A 1 90 ? -0.599 -9.386 5.236 1.00 94.25 90 VAL A C 1
ATOM 740 O O . VAL A 1 90 ? -0.164 -8.235 5.177 1.00 94.25 90 VAL A O 1
ATOM 743 N N . PRO A 1 91 ? 0.172 -10.415 5.629 1.00 93.50 91 PRO A N 1
ATOM 744 C CA . PRO A 1 91 ? 1.611 -10.284 5.818 1.00 93.50 91 PRO A CA 1
ATOM 745 C C . PRO A 1 91 ? 2.320 -9.850 4.531 1.00 93.50 91 PRO A C 1
ATOM 747 O O . PRO A 1 91 ? 1.838 -10.089 3.418 1.00 93.50 91 PRO A O 1
ATOM 750 N N . ILE A 1 92 ? 3.496 -9.235 4.678 1.00 93.06 92 ILE A N 1
ATOM 751 C CA . ILE A 1 92 ? 4.184 -8.587 3.558 1.00 93.06 92 ILE A CA 1
ATOM 752 C C . ILE A 1 92 ? 4.606 -9.553 2.444 1.00 93.06 92 ILE A C 1
ATOM 754 O O . ILE A 1 92 ? 4.574 -9.203 1.267 1.00 93.06 92 ILE A O 1
ATOM 758 N N . ASP A 1 93 ? 4.957 -10.792 2.775 1.00 94.81 93 ASP A N 1
ATOM 759 C CA . ASP A 1 93 ? 5.334 -11.794 1.783 1.00 94.81 93 ASP A CA 1
ATOM 760 C C . ASP A 1 93 ? 4.131 -12.220 0.925 1.00 94.81 93 ASP A C 1
ATOM 762 O O . ASP A 1 93 ? 4.249 -12.328 -0.298 1.00 94.81 93 ASP A O 1
ATOM 766 N N . LYS A 1 94 ? 2.954 -12.396 1.544 1.00 95.56 94 LYS A N 1
ATOM 767 C CA . LYS A 1 94 ? 1.691 -12.644 0.837 1.00 95.56 94 LYS A CA 1
ATOM 768 C C . LYS A 1 94 ? 1.307 -11.434 -0.013 1.00 95.56 94 LYS A C 1
ATOM 770 O O . LYS A 1 94 ? 0.946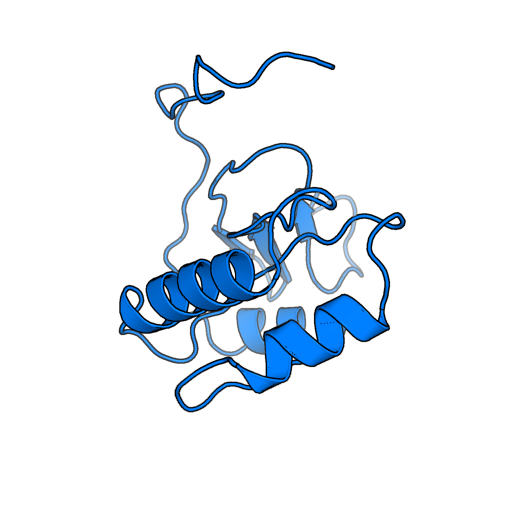 -11.618 -1.173 1.00 95.56 94 LYS A O 1
ATOM 775 N N . PHE A 1 95 ? 1.446 -10.217 0.518 1.00 94.69 95 PHE A N 1
ATOM 776 C CA . PHE A 1 95 ? 1.212 -8.977 -0.226 1.00 94.69 95 PHE A CA 1
ATOM 777 C C . PHE A 1 95 ? 2.042 -8.921 -1.516 1.00 94.69 95 PHE A C 1
ATOM 779 O O . PHE A 1 95 ? 1.484 -8.746 -2.597 1.00 94.69 95 PHE A O 1
ATOM 786 N N . LEU A 1 96 ? 3.360 -9.134 -1.423 1.00 94.62 96 LEU A N 1
ATOM 787 C CA . LEU A 1 96 ? 4.265 -9.094 -2.578 1.00 94.62 96 LEU A CA 1
ATOM 788 C C . LEU A 1 96 ? 3.928 -10.187 -3.603 1.00 94.62 96 LEU A C 1
ATOM 790 O O . LEU A 1 96 ? 3.898 -9.912 -4.801 1.00 94.62 96 LEU A O 1
ATOM 794 N N . LYS A 1 97 ? 3.594 -11.403 -3.152 1.00 94.69 97 LYS A N 1
ATOM 795 C CA . LYS A 1 97 ? 3.155 -12.493 -4.042 1.00 94.69 97 LYS A CA 1
ATOM 796 C C . LYS A 1 97 ? 1.855 -12.155 -4.780 1.00 94.69 97 LYS A C 1
ATOM 798 O O . LYS A 1 97 ? 1.745 -12.443 -5.969 1.00 94.69 97 LYS A O 1
ATOM 803 N N . LEU A 1 98 ? 0.886 -11.534 -4.104 1.00 93.81 98 LEU A N 1
ATOM 804 C CA . LEU A 1 98 ? -0.371 -11.098 -4.725 1.00 93.81 98 LEU A CA 1
ATOM 805 C C . LEU A 1 98 ? -0.148 -9.941 -5.712 1.00 93.81 98 LEU A C 1
ATOM 807 O O . LEU A 1 98 ? -0.693 -9.959 -6.814 1.00 93.81 98 LEU A O 1
ATOM 811 N N . ALA A 1 99 ? 0.690 -8.966 -5.348 1.00 92.69 99 ALA A N 1
ATOM 812 C CA . ALA A 1 99 ? 1.046 -7.848 -6.219 1.00 92.69 99 ALA A CA 1
ATOM 813 C C . ALA A 1 99 ? 1.761 -8.314 -7.498 1.00 92.69 99 ALA A C 1
ATOM 815 O O . ALA A 1 99 ? 1.522 -7.772 -8.578 1.00 92.69 99 ALA A O 1
ATOM 816 N N . ALA A 1 100 ? 2.599 -9.348 -7.385 1.00 92.88 100 ALA A N 1
ATOM 817 C CA . ALA A 1 100 ? 3.272 -9.972 -8.516 1.00 92.88 100 ALA A CA 1
ATOM 818 C C . ALA A 1 100 ? 2.322 -10.754 -9.434 1.00 92.88 100 ALA A C 1
ATOM 820 O O . ALA A 1 100 ? 2.468 -10.692 -10.655 1.00 92.88 100 ALA A O 1
ATOM 821 N N . SER A 1 101 ? 1.374 -11.507 -8.862 1.00 90.50 101 SER A N 1
ATOM 822 C CA . SER A 1 101 ? 0.498 -12.406 -9.624 1.00 90.50 101 SER A CA 1
ATOM 823 C C . SER A 1 101 ? -0.628 -11.679 -10.356 1.00 90.50 101 SER A C 1
ATOM 825 O O . SER A 1 101 ? -1.073 -12.141 -11.405 1.00 90.50 101 SER A O 1
ATOM 827 N N . ASN A 1 102 ? -1.078 -10.536 -9.835 1.00 81.75 102 ASN A N 1
ATOM 828 C CA . ASN A 1 102 ? -2.184 -9.775 -10.401 1.00 81.75 102 ASN A CA 1
ATOM 829 C C . ASN A 1 102 ? -1.857 -8.279 -10.445 1.00 81.75 102 ASN A C 1
ATOM 831 O O . ASN A 1 102 ? -2.379 -7.485 -9.663 1.00 81.75 102 ASN A O 1
ATOM 835 N N . LYS A 1 103 ? -0.967 -7.883 -11.364 1.00 81.75 103 LYS A N 1
ATOM 836 C CA . LYS A 1 103 ? -0.540 -6.485 -11.512 1.00 81.75 103 LYS A CA 1
ATOM 837 C C . LYS A 1 103 ? -1.716 -5.584 -11.907 1.00 81.75 103 LYS A C 1
ATOM 839 O O . LYS A 1 103 ? -2.066 -5.454 -13.081 1.00 81.75 103 LYS A O 1
ATOM 844 N N . THR A 1 104 ? -2.279 -4.884 -10.930 1.00 85.44 104 THR A N 1
ATOM 845 C CA . THR A 1 104 ? -3.331 -3.882 -11.152 1.00 85.44 104 THR A CA 1
ATOM 846 C C . THR A 1 104 ? -2.789 -2.458 -11.280 1.00 85.44 104 THR A C 1
ATOM 848 O O . THR A 1 104 ? -3.470 -1.606 -11.852 1.00 85.44 104 THR A O 1
ATOM 851 N N . TYR A 1 105 ? -1.553 -2.210 -10.845 1.00 84.62 105 TYR A N 1
ATOM 852 C CA . TYR A 1 105 ? -0.877 -0.913 -10.886 1.00 84.62 105 TYR A CA 1
ATOM 853 C C . TYR A 1 10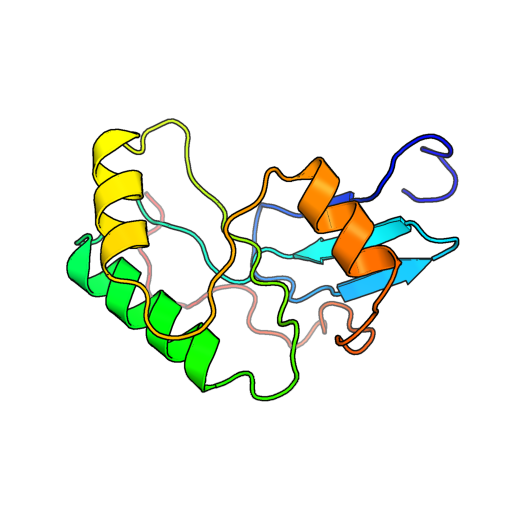5 ? -0.110 -0.670 -12.194 1.00 84.62 105 TYR A C 1
ATOM 855 O O . TYR A 1 105 ? 0.369 -1.597 -12.851 1.00 84.62 105 TYR A O 1
ATOM 863 N N . THR A 1 106 ? 0.045 0.598 -12.572 1.00 86.56 106 THR A N 1
ATOM 864 C CA . THR A 1 106 ? 0.888 0.999 -13.704 1.00 86.56 106 THR A CA 1
ATOM 865 C C . THR A 1 106 ? 2.342 1.130 -13.271 1.00 86.56 106 THR A C 1
ATOM 867 O O . THR A 1 106 ? 2.631 1.511 -12.133 1.00 86.56 106 THR A O 1
ATOM 870 N N . THR A 1 107 ? 3.268 0.801 -14.179 1.00 91.19 107 THR A N 1
ATOM 871 C CA . THR A 1 107 ? 4.686 1.062 -13.918 1.00 91.19 107 THR A CA 1
ATOM 872 C C . THR A 1 107 ? 4.892 2.570 -13.831 1.00 91.19 107 THR A C 1
ATOM 874 O O . THR A 1 107 ? 4.518 3.304 -14.745 1.00 91.19 107 THR A O 1
ATOM 877 N N . ARG A 1 108 ? 5.468 3.021 -12.720 1.00 89.12 108 ARG A N 1
ATOM 878 C CA . ARG A 1 108 ? 5.811 4.417 -12.464 1.00 89.12 108 ARG A CA 1
ATOM 879 C C . ARG A 1 108 ? 7.115 4.467 -11.688 1.00 89.12 108 ARG A C 1
ATOM 881 O O . ARG A 1 108 ? 7.312 3.691 -10.757 1.00 89.12 108 ARG A O 1
ATOM 888 N N . TYR A 1 109 ? 7.955 5.423 -12.042 1.00 88.12 109 TYR A N 1
ATOM 889 C CA . TYR A 1 109 ? 9.123 5.809 -11.265 1.00 88.12 109 TYR A CA 1
ATOM 890 C C . TYR A 1 109 ? 8.939 7.249 -10.791 1.00 88.12 109 TYR A C 1
ATOM 892 O O . TYR A 1 109 ? 8.124 7.979 -11.361 1.00 88.12 109 TYR A O 1
ATOM 900 N N . GLN A 1 110 ? 9.673 7.625 -9.746 1.00 82.62 110 GLN A N 1
ATOM 901 C CA . GLN A 1 110 ? 9.719 9.006 -9.282 1.00 82.62 110 GLN A CA 1
ATOM 902 C C . GLN A 1 110 ? 10.136 9.928 -10.431 1.00 82.62 110 GLN A C 1
ATOM 904 O O . GLN A 1 110 ? 11.150 9.685 -11.092 1.00 82.62 110 GLN A O 1
ATOM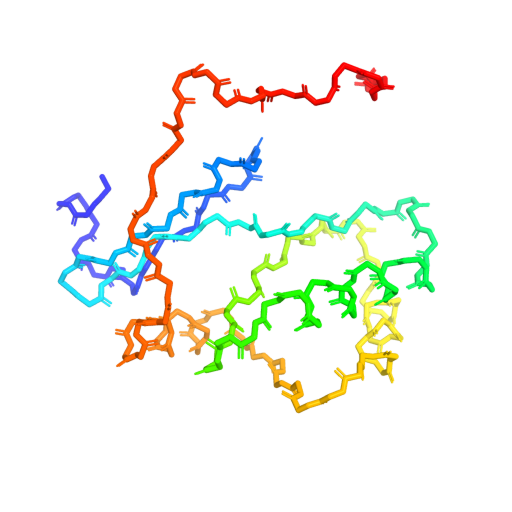 909 N N . ASP A 1 111 ? 9.358 10.981 -10.643 1.00 82.12 111 ASP A N 1
ATOM 910 C CA . ASP A 1 111 ? 9.708 12.059 -11.556 1.00 82.12 111 ASP A CA 1
ATOM 911 C C . ASP A 1 111 ? 10.661 13.040 -10.844 1.00 82.12 111 ASP A C 1
ATOM 913 O O . ASP A 1 111 ? 10.440 13.348 -9.669 1.00 82.12 111 ASP A O 1
ATOM 917 N N . PRO A 1 112 ? 11.733 13.541 -11.484 1.00 82.06 112 PRO A N 1
ATOM 918 C CA . PRO A 1 112 ? 12.559 14.602 -10.909 1.00 82.06 112 PRO A CA 1
ATOM 919 C C . PRO A 1 112 ? 11.778 15.842 -10.448 1.00 82.06 112 PRO A C 1
ATOM 921 O O . PRO A 1 112 ? 12.241 16.505 -9.512 1.00 82.06 112 PRO A O 1
ATOM 924 N N . GLU A 1 113 ? 10.634 16.126 -11.081 1.00 83.12 113 GLU A N 1
ATOM 925 C CA . GLU A 1 113 ? 9.715 17.222 -10.749 1.00 83.12 113 GLU A CA 1
ATOM 926 C C . GLU A 1 113 ? 8.673 16.845 -9.684 1.00 83.12 113 GLU A C 1
ATOM 928 O O . GLU A 1 113 ? 7.948 17.718 -9.202 1.00 83.12 113 GLU A O 1
ATOM 933 N N . ASP A 1 114 ? 8.597 15.571 -9.276 1.00 76.50 114 ASP A N 1
ATOM 934 C CA . ASP A 1 114 ? 7.701 15.170 -8.194 1.00 76.50 114 ASP A CA 1
ATOM 935 C C . ASP A 1 114 ? 8.058 15.945 -6.912 1.00 76.50 114 ASP A C 1
ATOM 937 O O . ASP A 1 114 ? 9.242 16.086 -6.575 1.00 76.50 114 ASP A O 1
ATOM 941 N N . PRO A 1 115 ? 7.055 16.412 -6.145 1.00 71.69 115 PRO A N 1
ATOM 942 C CA . PRO A 1 115 ? 7.295 17.125 -4.898 1.00 71.69 115 PRO A CA 1
ATOM 943 C C . PRO A 1 115 ? 8.107 16.243 -3.944 1.00 71.69 115 PRO A C 1
ATOM 945 O O . PRO A 1 115 ? 7.666 15.171 -3.526 1.00 71.69 115 PRO A O 1
ATOM 948 N N . LYS A 1 116 ? 9.327 16.687 -3.617 1.00 63.38 116 LYS A N 1
ATOM 949 C CA . LYS A 1 116 ? 10.292 15.883 -2.849 1.00 63.38 116 LYS A CA 1
ATOM 950 C C . LYS A 1 116 ? 9.978 15.854 -1.357 1.00 63.38 116 LYS A C 1
ATOM 952 O O . LYS A 1 116 ? 10.328 14.882 -0.704 1.00 63.38 116 LYS A O 1
ATOM 957 N N . HIS A 1 117 ? 9.269 16.861 -0.851 1.00 57.22 117 HIS A N 1
ATOM 958 C CA . HIS A 1 117 ? 8.688 16.936 0.487 1.00 57.22 117 HIS A CA 1
ATOM 959 C C . HIS A 1 117 ? 7.556 17.973 0.477 1.00 57.22 117 HIS A C 1
ATOM 961 O O . HIS A 1 117 ? 7.603 18.925 -0.300 1.00 57.22 117 HIS A O 1
ATOM 967 N N . PHE A 1 118 ? 6.559 17.809 1.348 1.00 50.69 118 PHE A N 1
ATOM 968 C CA . PHE A 1 118 ? 5.646 18.898 1.690 1.00 50.69 118 PHE A CA 1
ATOM 969 C C . PHE A 1 118 ? 6.460 19.969 2.433 1.00 50.69 118 PHE A C 1
ATOM 971 O O . PHE A 1 118 ? 6.934 19.717 3.542 1.00 50.69 118 PHE A O 1
ATOM 978 N N . GLU A 1 119 ? 6.667 21.140 1.829 1.00 36.94 119 GLU A N 1
ATOM 979 C CA . GLU A 1 119 ? 7.094 22.324 2.579 1.00 36.94 119 GLU A CA 1
ATOM 980 C C . GLU A 1 119 ? 6.012 22.609 3.634 1.00 36.94 119 GLU A C 1
ATOM 982 O O . GLU A 1 119 ? 4.893 22.974 3.287 1.00 36.94 119 GLU A O 1
ATOM 987 N N . GLY A 1 120 ? 6.300 22.355 4.915 1.00 43.44 120 GLY A N 1
ATOM 988 C CA . GLY A 1 120 ? 5.344 22.617 6.000 1.00 43.44 120 GLY A CA 1
ATOM 989 C C . GLY A 1 120 ? 5.426 21.697 7.217 1.00 43.44 120 GLY A C 1
ATOM 990 O O . GLY A 1 120 ? 4.954 22.086 8.280 1.00 43.44 120 GLY A O 1
ATOM 991 N N . PHE A 1 121 ? 6.055 20.522 7.118 1.00 39.41 121 PHE A N 1
ATOM 992 C CA . PHE A 1 121 ? 6.323 19.709 8.308 1.00 39.41 121 PHE A CA 1
ATOM 993 C C . PHE A 1 121 ? 7.651 20.138 8.946 1.00 39.41 121 PHE A C 1
ATOM 995 O O . PHE A 1 121 ? 8.678 20.120 8.255 1.00 39.41 121 PHE A O 1
ATOM 1002 N N . PRO A 1 122 ? 7.666 20.541 10.233 1.00 37.97 122 PRO A N 1
ATOM 1003 C CA . PRO A 1 122 ? 8.910 20.815 10.930 1.00 37.97 122 PRO A CA 1
ATOM 1004 C C . PRO A 1 122 ? 9.794 19.570 10.862 1.00 37.97 122 PRO A C 1
ATOM 1006 O O . PRO A 1 122 ? 9.337 18.456 11.116 1.00 37.97 122 PRO A O 1
ATOM 1009 N N . LYS A 1 123 ? 11.063 19.764 10.506 1.00 45.91 123 LYS A N 1
ATOM 1010 C CA . LYS A 1 123 ? 12.081 18.749 10.763 1.00 45.91 123 LYS A CA 1
ATOM 1011 C C . LYS A 1 123 ? 12.228 18.670 12.283 1.00 45.91 123 LYS A C 1
ATOM 1013 O O . LYS A 1 123 ? 12.586 19.680 12.887 1.00 45.91 123 LYS A O 1
ATOM 1018 N N . GLU A 1 124 ? 11.869 17.532 12.870 1.00 47.00 124 GLU A N 1
ATOM 1019 C CA . GLU A 1 124 ? 12.228 17.206 14.259 1.00 47.00 124 GLU A CA 1
ATOM 1020 C C . GLU A 1 124 ? 13.744 17.066 14.415 1.00 47.00 124 GLU A C 1
ATOM 1022 O O . GLU A 1 124 ? 14.392 16.559 13.465 1.00 47.00 124 GLU A O 1
#

pLDDT: mean 85.35, std 13.1, range [36.94, 96.31]